Protein AF-A0A3S4HX79-F1 (afdb_monomer_lite)

Sequence (65 aa):
MFADILGLPTLWVPHSYPACGQHGVNEHLLQSVAREGLQIMTRLFWDLGDNGVNVLAQRRQEATR

pLDDT: mean 94.08, std 4.83, range [68.5, 98.19]

Foldseek 3Di:
DCCVVVVDDDDDDDLADDPCQVVHPNRDHDPVSVVVVVVVVVVVVVCCVPCVVVVVVVVVVVVVD

Secondary structure (DSSP, 8-state):
-HHHHHT----------TTS-TTSTT----HHHHHHHHHHHHHHHHHHHHHHHHHHHHHHHHHT-

Radius of gyration: 17.14 Å; chains: 1; bounding box: 37×20×42 Å

Structure (mmCIF, N/CA/C/O backbone):
data_AF-A0A3S4HX79-F1
#
_entry.id   AF-A0A3S4HX79-F1
#
loop_
_atom_site.group_PDB
_atom_site.id
_atom_site.type_symbol
_atom_site.label_atom_id
_atom_site.label_alt_id
_atom_site.label_comp_id
_atom_site.label_asym_id
_atom_site.label_entity_id
_atom_site.label_seq_id
_atom_site.pdbx_PDB_ins_code
_atom_site.Cartn_x
_atom_site.Cartn_y
_atom_site.Cartn_z
_atom_site.occupancy
_atom_site.B_iso_or_equiv
_atom_site.auth_seq_id
_atom_site.auth_comp_id
_atom_site.auth_asym_id
_atom_site.auth_atom_id
_atom_site.pdbx_PDB_model_num
ATOM 1 N N . MET A 1 1 ? 9.149 2.956 12.389 1.00 76.50 1 MET A N 1
ATOM 2 C CA . MET A 1 1 ? 9.303 4.383 12.758 1.00 76.50 1 MET A CA 1
ATOM 3 C C . MET A 1 1 ? 7.959 5.058 13.025 1.00 76.50 1 MET A C 1
ATOM 5 O O . MET A 1 1 ? 7.698 5.332 14.181 1.00 76.50 1 MET A O 1
ATOM 9 N N . PHE A 1 2 ? 7.069 5.297 12.047 1.00 89.50 2 PHE A N 1
ATOM 10 C CA . PHE A 1 2 ? 5.761 5.928 12.346 1.00 89.50 2 PHE A CA 1
ATOM 11 C C . PHE A 1 2 ? 4.846 5.078 13.235 1.00 89.50 2 PHE A C 1
ATOM 13 O O . PHE A 1 2 ? 4.276 5.604 14.185 1.00 89.50 2 PHE A O 1
ATOM 20 N N . ALA A 1 3 ? 4.752 3.773 12.957 1.00 93.69 3 ALA A N 1
ATOM 21 C CA . ALA A 1 3 ? 3.971 2.832 13.761 1.00 93.69 3 ALA A CA 1
ATOM 22 C C . ALA A 1 3 ? 4.346 2.897 15.251 1.00 93.69 3 ALA A C 1
ATOM 24 O O . ALA A 1 3 ? 3.474 2.957 16.111 1.00 93.69 3 ALA A O 1
ATOM 25 N N . ASP A 1 4 ? 5.649 2.957 15.532 1.00 92.31 4 ASP A N 1
ATOM 26 C CA . ASP A 1 4 ? 6.196 2.909 16.888 1.00 92.31 4 ASP A CA 1
ATOM 27 C C . ASP A 1 4 ? 6.012 4.241 17.626 1.00 92.31 4 ASP A C 1
ATOM 29 O O . ASP A 1 4 ? 5.666 4.253 18.801 1.00 92.31 4 ASP A O 1
ATOM 33 N N . ILE A 1 5 ? 6.200 5.370 16.930 1.00 96.56 5 ILE A N 1
ATOM 34 C CA . ILE A 1 5 ? 6.042 6.712 17.51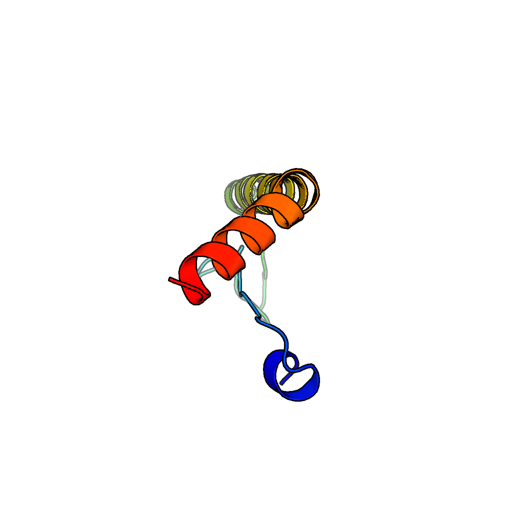5 1.00 96.56 5 ILE A CA 1
ATOM 35 C C . ILE A 1 5 ? 4.572 6.999 17.836 1.00 96.56 5 ILE A C 1
ATOM 37 O O . ILE A 1 5 ? 4.267 7.575 18.877 1.00 96.56 5 ILE A O 1
ATOM 41 N N . LEU A 1 6 ? 3.664 6.633 16.929 1.00 95.00 6 LEU A N 1
ATOM 42 C CA . LEU A 1 6 ? 2.239 6.938 17.067 1.00 95.00 6 LEU A CA 1
ATOM 43 C C . LEU A 1 6 ? 1.475 5.865 17.850 1.00 95.00 6 LEU A C 1
ATOM 45 O O . LEU A 1 6 ? 0.344 6.110 18.261 1.00 95.00 6 LEU A O 1
ATOM 49 N N . GLY A 1 7 ? 2.056 4.676 18.034 1.00 92.81 7 GLY A N 1
ATOM 50 C CA . GLY A 1 7 ? 1.372 3.537 18.648 1.00 92.81 7 GLY A CA 1
ATOM 51 C C . GLY A 1 7 ? 0.139 3.079 17.860 1.00 92.81 7 GLY A C 1
ATOM 52 O O . GLY A 1 7 ? -0.786 2.512 18.438 1.00 92.81 7 GLY A O 1
ATOM 53 N N . LEU A 1 8 ? 0.093 3.358 16.551 1.00 91.75 8 LEU A N 1
ATOM 54 C CA . LEU A 1 8 ? -1.055 3.066 15.694 1.00 91.75 8 LEU A CA 1
ATOM 55 C C . LEU A 1 8 ? -0.799 1.842 14.805 1.00 91.75 8 LEU A C 1
ATOM 57 O O . LEU A 1 8 ? 0.291 1.715 14.231 1.00 91.75 8 LEU A O 1
ATOM 61 N N . PRO A 1 9 ? -1.817 0.980 14.600 1.00 87.50 9 PRO A N 1
ATOM 62 C CA . PRO A 1 9 ? -1.756 -0.071 13.594 1.00 87.50 9 PRO A CA 1
ATOM 63 C C . PRO A 1 9 ? -1.392 0.518 12.229 1.00 87.50 9 PRO A C 1
ATOM 65 O O . PRO A 1 9 ? -2.076 1.404 11.722 1.00 87.50 9 PRO A O 1
ATOM 68 N N . THR A 1 10 ? -0.297 0.036 11.646 1.00 92.75 10 THR A N 1
ATOM 69 C CA . THR A 1 10 ? 0.231 0.534 10.372 1.00 92.75 10 THR A CA 1
ATOM 70 C C . THR A 1 10 ? 0.226 -0.589 9.348 1.00 92.75 10 THR A C 1
ATOM 72 O O . THR A 1 10 ? 0.723 -1.680 9.620 1.00 92.75 10 THR A O 1
ATOM 75 N N . LEU A 1 11 ? -0.314 -0.309 8.163 1.00 91.19 11 LEU A N 1
ATOM 76 C CA . LEU A 1 11 ? -0.342 -1.227 7.028 1.00 91.19 11 LEU A CA 1
ATOM 77 C C . LEU A 1 11 ? 0.483 -0.648 5.876 1.00 91.19 11 LEU A C 1
ATOM 79 O O . LEU A 1 11 ? 0.369 0.535 5.565 1.00 91.19 11 LEU A O 1
ATOM 83 N N . TRP A 1 12 ? 1.278 -1.496 5.226 1.00 92.88 12 TRP A N 1
ATOM 84 C CA . TRP A 1 12 ? 1.973 -1.169 3.982 1.00 92.88 12 TRP A CA 1
ATOM 85 C C . TRP A 1 12 ? 1.252 -1.814 2.802 1.00 92.88 12 TRP A C 1
ATOM 87 O O . TRP A 1 12 ? 1.052 -3.027 2.793 1.00 92.88 12 TRP A O 1
ATOM 97 N N . VAL A 1 13 ? 0.886 -1.008 1.804 1.00 94.50 13 VAL A N 1
ATOM 98 C CA . VAL A 1 13 ? 0.212 -1.473 0.584 1.00 94.50 13 VAL A CA 1
ATOM 99 C C . VAL A 1 13 ? 1.114 -1.156 -0.616 1.00 94.50 13 VAL A C 1
ATOM 101 O O . VAL A 1 13 ? 1.232 0.015 -0.986 1.00 94.50 13 VAL A O 1
ATOM 104 N N . PRO A 1 14 ? 1.825 -2.150 -1.183 1.00 92.69 14 PRO A N 1
ATOM 105 C CA . PRO A 1 14 ? 2.754 -1.909 -2.280 1.00 92.69 14 PRO A CA 1
ATOM 106 C C . PRO A 1 14 ? 2.004 -1.687 -3.598 1.00 92.69 14 PRO A C 1
ATOM 108 O O . PRO A 1 14 ? 1.172 -2.494 -3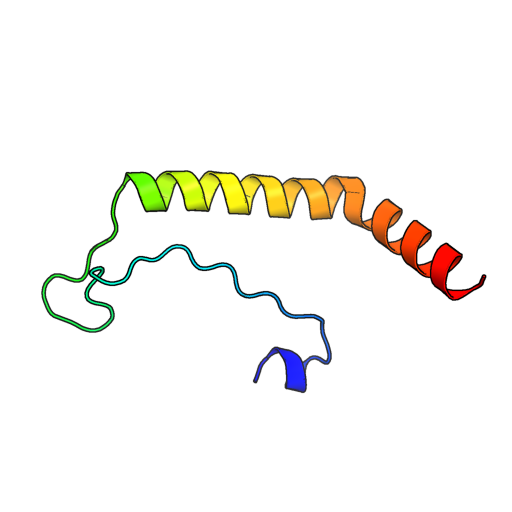.996 1.00 92.69 14 PRO A O 1
ATOM 111 N N . HIS A 1 15 ? 2.368 -0.618 -4.305 1.00 92.62 15 HIS A N 1
ATOM 112 C CA . HIS A 1 15 ? 1.885 -0.305 -5.658 1.00 92.62 15 HIS A CA 1
ATOM 113 C C . HIS A 1 15 ? 3.056 -0.169 -6.640 1.00 92.62 15 HIS A C 1
ATOM 115 O O . HIS A 1 15 ? 3.065 0.685 -7.525 1.00 92.62 15 HIS A O 1
ATOM 121 N N . SER A 1 16 ? 4.091 -0.979 -6.429 1.00 91.81 16 SER A N 1
ATOM 122 C CA . SER A 1 16 ? 5.300 -1.032 -7.245 1.00 91.81 16 SER A CA 1
ATOM 123 C C . SER A 1 16 ? 5.505 -2.444 -7.790 1.00 91.81 16 SER A C 1
ATOM 125 O O . SER A 1 16 ? 4.710 -3.351 -7.545 1.00 91.81 16 SER A O 1
ATOM 127 N N . TYR A 1 17 ? 6.570 -2.632 -8.562 1.00 94.12 17 TYR A N 1
ATOM 128 C CA . TYR A 1 17 ? 6.939 -3.929 -9.114 1.00 94.12 17 TYR A CA 1
ATOM 129 C C . TYR A 1 17 ? 8.473 -4.048 -9.201 1.00 94.12 17 TYR A C 1
ATOM 131 O O . TYR A 1 17 ? 9.153 -3.018 -9.248 1.00 94.12 17 TYR A O 1
ATOM 139 N N . PRO A 1 18 ? 9.052 -5.267 -9.230 1.00 91.94 18 PRO A N 1
ATOM 140 C CA . PRO A 1 18 ? 10.495 -5.469 -9.038 1.00 91.94 18 PRO A CA 1
ATOM 141 C C . PRO A 1 18 ? 11.429 -4.744 -10.023 1.00 91.94 18 PRO A C 1
ATOM 143 O O . PRO A 1 18 ? 12.571 -4.470 -9.674 1.00 91.94 18 PRO A O 1
ATOM 146 N N . ALA A 1 19 ? 10.963 -4.412 -11.231 1.00 94.12 19 ALA A N 1
ATOM 147 C CA . ALA A 1 19 ? 11.766 -3.756 -12.268 1.00 94.12 19 ALA A CA 1
ATOM 148 C C . ALA A 1 19 ? 11.451 -2.257 -12.446 1.00 94.12 19 ALA A C 1
ATOM 150 O O . ALA A 1 19 ? 11.877 -1.655 -13.427 1.00 94.12 19 ALA A O 1
ATOM 151 N N . CYS A 1 20 ? 10.750 -1.635 -11.487 1.00 95.62 20 CYS A N 1
ATOM 152 C CA . CYS A 1 20 ? 10.447 -0.198 -11.525 1.00 95.62 20 CYS A CA 1
ATOM 153 C C . CYS A 1 20 ? 11.689 0.700 -11.521 1.00 95.62 20 CYS A C 1
ATOM 155 O O . CYS A 1 20 ? 11.590 1.860 -11.907 1.00 95.62 20 CYS A O 1
ATOM 157 N N . GLY A 1 21 ? 12.848 0.171 -11.109 1.00 94.75 21 GLY A N 1
ATOM 158 C CA . GLY A 1 21 ? 14.097 0.923 -11.065 1.00 94.75 21 GLY A CA 1
ATOM 159 C C . GLY A 1 21 ? 14.076 2.023 -10.009 1.00 94.75 21 GLY A C 1
ATOM 160 O O . GLY A 1 21 ? 14.607 3.096 -10.263 1.00 94.75 21 GLY A O 1
ATOM 161 N N . GLN A 1 22 ? 13.445 1.779 -8.853 1.00 95.56 22 GLN A N 1
ATOM 162 C CA . GLN A 1 22 ? 13.352 2.764 -7.774 1.00 95.56 22 GLN A CA 1
ATOM 163 C C . GLN A 1 22 ? 14.746 3.289 -7.397 1.00 95.56 22 GLN A C 1
ATOM 165 O O . GLN A 1 22 ? 15.641 2.496 -7.093 1.00 95.56 22 GLN A O 1
ATOM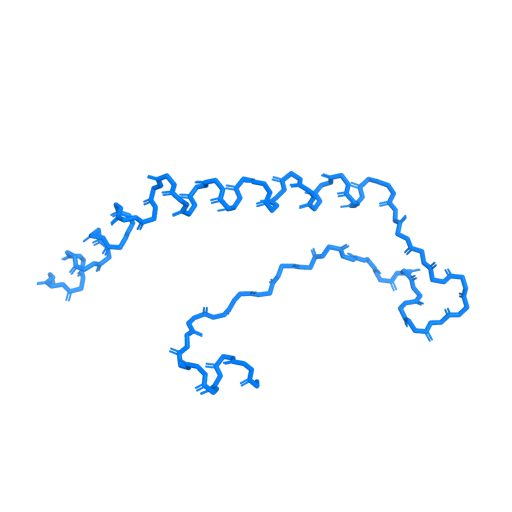 170 N N . HIS A 1 23 ? 14.918 4.615 -7.404 1.00 95.75 23 HIS A N 1
ATOM 171 C CA . HIS A 1 23 ? 16.204 5.299 -7.201 1.00 95.75 23 HIS A CA 1
ATOM 172 C C . HIS A 1 23 ? 17.263 5.049 -8.299 1.00 95.75 23 HIS A C 1
ATOM 174 O O . HIS A 1 23 ? 18.452 5.281 -8.072 1.00 95.75 23 HIS A O 1
ATOM 180 N N . GLY A 1 24 ? 16.857 4.588 -9.485 1.00 96.56 24 GLY A N 1
ATOM 181 C CA . GLY A 1 24 ? 17.728 4.285 -10.623 1.00 96.56 24 GLY A CA 1
ATOM 182 C C . GLY A 1 24 ? 17.417 5.103 -11.883 1.00 96.56 24 GLY A C 1
ATOM 183 O O . GLY A 1 24 ? 16.458 5.868 -11.953 1.00 96.56 24 GLY A O 1
ATOM 184 N N . VAL A 1 25 ? 18.251 4.938 -12.916 1.00 95.50 25 VAL A N 1
ATOM 185 C CA . VAL A 1 25 ? 18.001 5.531 -14.243 1.00 95.50 25 VAL A CA 1
ATOM 186 C C . VAL A 1 25 ? 16.776 4.866 -14.874 1.00 95.50 25 VAL A C 1
ATOM 188 O O . VAL A 1 25 ? 16.625 3.650 -14.787 1.00 95.50 25 VAL A O 1
ATOM 191 N N . ASN A 1 26 ? 15.937 5.655 -15.554 1.00 96.88 26 ASN A N 1
ATOM 192 C CA . ASN A 1 26 ? 14.667 5.207 -16.139 1.00 96.88 26 ASN A CA 1
ATOM 193 C C . ASN A 1 26 ? 13.707 4.590 -15.106 1.00 96.88 26 ASN A C 1
ATOM 195 O O . ASN A 1 26 ? 13.016 3.612 -15.400 1.00 96.88 26 ASN A O 1
ATOM 199 N N . GLU A 1 27 ? 13.649 5.165 -13.903 1.00 98.12 27 GLU A N 1
ATOM 200 C CA . GLU A 1 27 ? 12.587 4.862 -12.946 1.00 98.12 27 GLU A CA 1
ATOM 201 C C . GLU A 1 27 ? 11.214 5.071 -13.603 1.00 98.12 27 GLU A C 1
ATOM 203 O O . GLU A 1 27 ? 10.954 6.100 -14.234 1.00 98.12 27 GLU A O 1
ATOM 208 N N . HIS A 1 28 ? 10.344 4.068 -13.506 1.00 97.06 28 HIS A N 1
ATOM 209 C CA . HIS A 1 28 ? 9.049 4.093 -14.177 1.00 97.06 28 HIS A CA 1
ATOM 210 C C . HIS A 1 28 ? 8.004 3.234 -13.468 1.00 97.06 28 HIS A C 1
ATOM 212 O O . HIS A 1 28 ? 8.305 2.306 -12.716 1.00 97.06 28 HIS A O 1
ATOM 218 N N . LEU A 1 29 ? 6.741 3.524 -13.772 1.00 96.69 29 LEU A N 1
ATOM 219 C CA . LEU A 1 29 ? 5.574 2.820 -13.259 1.00 96.69 29 LEU A CA 1
ATOM 220 C C . LEU A 1 29 ? 4.739 2.285 -14.422 1.00 96.69 29 LEU A C 1
ATOM 222 O O . LEU A 1 29 ? 4.444 3.008 -15.376 1.00 96.69 29 LEU A O 1
ATOM 226 N N . LEU A 1 30 ? 4.323 1.022 -14.334 1.00 97.31 30 LEU A N 1
ATOM 227 C CA . LEU A 1 30 ? 3.392 0.446 -15.299 1.00 97.31 30 LEU A CA 1
ATOM 228 C C . LEU A 1 30 ? 2.008 1.075 -15.120 1.00 97.31 30 LEU A C 1
ATOM 230 O O . LEU A 1 30 ? 1.474 1.114 -14.012 1.00 97.31 30 LEU A O 1
ATOM 234 N N . GLN A 1 31 ? 1.385 1.505 -16.219 1.00 97.62 31 GLN A N 1
ATOM 235 C CA . GLN A 1 31 ? 0.038 2.090 -16.180 1.00 97.62 31 GLN A CA 1
ATOM 236 C C . GLN A 1 31 ? -1.004 1.1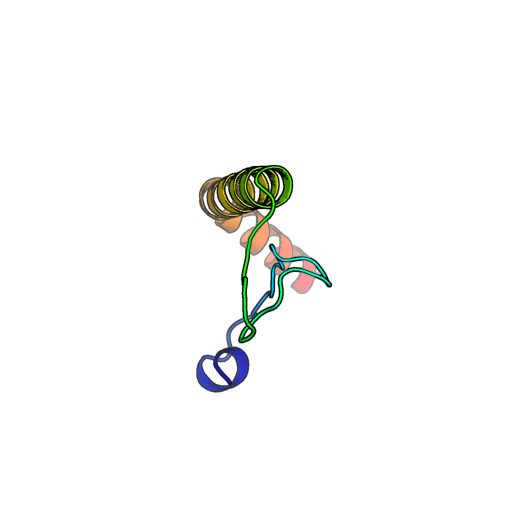31 -15.581 1.00 97.62 31 GLN A C 1
ATOM 238 O O . GLN A 1 31 ? -1.935 1.573 -14.909 1.00 97.62 31 GLN A O 1
ATOM 243 N N . SER A 1 32 ? -0.852 -0.178 -15.805 1.00 97.69 32 SER A N 1
ATOM 244 C CA . SER A 1 32 ? -1.706 -1.208 -15.208 1.00 97.69 32 SER A CA 1
ATOM 245 C C . SER A 1 32 ? -1.590 -1.235 -13.683 1.00 97.69 32 SER A C 1
ATOM 247 O O . SER A 1 32 ? -2.610 -1.197 -13.004 1.00 97.69 32 SER A O 1
ATOM 249 N N . VAL A 1 33 ? -0.363 -1.209 -13.153 1.00 96.75 33 VAL A N 1
ATOM 250 C CA . VAL A 1 33 ? -0.095 -1.185 -11.705 1.00 96.75 33 VAL A CA 1
ATOM 251 C C . VAL A 1 33 ? -0.620 0.108 -11.080 1.00 96.75 33 VAL A C 1
ATOM 253 O O . VAL A 1 33 ? -1.255 0.069 -10.030 1.00 96.75 33 VAL A O 1
ATOM 256 N N . ALA A 1 34 ? -0.436 1.252 -11.747 1.00 97.12 34 ALA A N 1
ATOM 257 C CA . ALA A 1 34 ? -0.992 2.526 -11.287 1.00 97.12 34 ALA A CA 1
ATOM 258 C C . ALA A 1 34 ? -2.527 2.480 -11.179 1.00 97.12 34 ALA A C 1
ATOM 260 O O . ALA A 1 34 ? -3.106 2.950 -10.199 1.00 97.12 34 ALA A O 1
ATOM 261 N N . ARG A 1 35 ? -3.193 1.892 -12.182 1.00 98.19 35 ARG A N 1
ATOM 262 C CA . ARG A 1 35 ? -4.654 1.747 -12.213 1.00 98.19 35 ARG A CA 1
ATOM 263 C C . ARG A 1 35 ? -5.160 0.844 -11.094 1.00 98.19 35 ARG A C 1
ATOM 265 O O . ARG A 1 35 ? -6.122 1.210 -10.424 1.00 98.19 35 ARG A O 1
ATOM 272 N N . GLU A 1 36 ? -4.525 -0.305 -10.903 1.00 97.81 36 GLU A N 1
ATOM 273 C CA . GLU A 1 36 ? -4.885 -1.246 -9.843 1.00 97.81 36 GLU A CA 1
ATOM 274 C C . GLU A 1 36 ? -4.679 -0.619 -8.461 1.00 97.81 36 GLU A C 1
ATOM 276 O O . GLU A 1 36 ? -5.582 -0.651 -7.627 1.00 97.81 36 GLU A O 1
ATOM 281 N N . GLY A 1 37 ? -3.545 0.053 -8.245 1.00 97.44 37 GLY A N 1
ATOM 282 C CA . GLY A 1 37 ? -3.279 0.741 -6.986 1.00 97.44 37 GLY A CA 1
ATOM 283 C C . GLY A 1 37 ? -4.299 1.830 -6.671 1.00 97.44 37 GLY A C 1
ATOM 284 O O . GLY A 1 37 ? -4.754 1.941 -5.533 1.00 97.44 37 GLY A O 1
ATOM 285 N N . LEU A 1 38 ? -4.744 2.580 -7.684 1.00 97.94 38 LEU A N 1
ATOM 286 C CA . LEU A 1 38 ? -5.825 3.545 -7.500 1.00 97.94 38 LEU A CA 1
ATOM 287 C C . LEU A 1 38 ? -7.121 2.855 -7.059 1.00 97.94 38 LEU A C 1
ATOM 289 O O . LEU A 1 38 ? -7.741 3.294 -6.097 1.00 97.94 38 LEU A O 1
ATOM 293 N N . GLN A 1 39 ? -7.510 1.758 -7.712 1.00 98.19 39 GLN A N 1
ATOM 294 C CA . GLN A 1 39 ? -8.720 1.009 -7.356 1.00 98.19 39 GLN A CA 1
ATOM 295 C C . GLN A 1 39 ? -8.659 0.462 -5.924 1.00 98.19 39 GLN A C 1
ATOM 297 O O . GLN A 1 39 ? -9.630 0.607 -5.175 1.00 98.19 39 GLN A O 1
ATOM 302 N N . ILE A 1 40 ? -7.517 -0.113 -5.532 1.00 97.75 40 ILE A N 1
ATOM 303 C CA . ILE A 1 40 ? -7.282 -0.633 -4.179 1.00 97.75 40 ILE A CA 1
ATOM 304 C C . ILE A 1 40 ? -7.430 0.488 -3.155 1.00 97.75 40 ILE A C 1
ATOM 306 O O . ILE A 1 40 ? -8.225 0.366 -2.221 1.00 97.75 40 ILE A O 1
ATOM 310 N N . MET A 1 41 ? -6.711 1.597 -3.337 1.00 98.19 41 MET A N 1
ATOM 311 C CA . MET A 1 41 ? -6.719 2.684 -2.361 1.00 98.19 41 MET A CA 1
ATOM 312 C C . MET A 1 41 ? -8.075 3.385 -2.295 1.00 98.19 41 MET A C 1
ATOM 314 O O . MET A 1 41 ? -8.544 3.679 -1.197 1.00 98.19 41 MET A O 1
ATOM 318 N N . THR A 1 42 ? -8.748 3.594 -3.432 1.00 98.19 42 THR A N 1
ATOM 319 C CA . THR A 1 42 ? -10.114 4.136 -3.459 1.00 98.19 42 THR A CA 1
ATOM 320 C C . THR A 1 42 ? -11.056 3.275 -2.629 1.00 98.19 42 THR A C 1
ATOM 322 O O . THR A 1 42 ? -11.779 3.805 -1.785 1.00 98.19 42 THR A O 1
ATOM 325 N N . ARG A 1 43 ? -11.036 1.952 -2.828 1.00 97.38 43 ARG A N 1
ATOM 326 C CA . ARG A 1 43 ? -11.925 1.057 -2.088 1.00 97.38 43 ARG A CA 1
ATOM 327 C C . ARG A 1 43 ? -11.561 0.977 -0.609 1.00 97.38 43 ARG A C 1
ATOM 329 O O . ARG A 1 43 ? -12.456 1.017 0.226 1.00 97.38 43 ARG A O 1
ATOM 336 N N . LEU A 1 44 ? -10.270 0.908 -0.288 1.00 96.19 44 LEU A N 1
ATOM 337 C CA . LEU A 1 44 ? -9.792 0.860 1.090 1.00 96.19 44 LEU A CA 1
ATOM 338 C C . LEU A 1 44 ? -10.245 2.096 1.874 1.00 96.19 44 LEU A C 1
ATOM 340 O O . LEU A 1 44 ? -10.807 1.959 2.958 1.00 96.19 44 LEU A O 1
ATOM 344 N N . PHE A 1 45 ? -10.044 3.296 1.325 1.00 96.50 45 PHE A N 1
ATOM 345 C CA . PHE A 1 45 ? -10.478 4.523 1.992 1.00 96.50 45 PHE A CA 1
ATOM 346 C C . PHE A 1 45 ? -11.999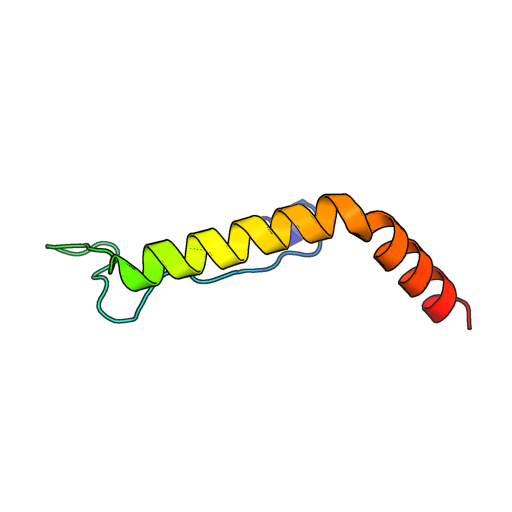 4.616 2.108 1.00 96.50 45 PHE A C 1
ATOM 348 O O . PHE A 1 45 ? -12.493 5.020 3.161 1.00 96.50 45 PHE A O 1
ATOM 355 N N . TRP A 1 46 ? -12.732 4.214 1.066 1.00 97.44 46 TRP A N 1
ATOM 356 C CA . TRP A 1 46 ? -14.192 4.186 1.102 1.00 97.44 46 TRP A CA 1
ATOM 357 C C . TRP A 1 46 ? -14.712 3.265 2.210 1.00 97.44 46 TRP A C 1
ATOM 359 O O . TRP A 1 46 ? -15.462 3.711 3.075 1.00 97.44 46 TRP A O 1
ATOM 369 N N . ASP A 1 47 ? -14.264 2.009 2.241 1.00 95.94 47 ASP A N 1
ATOM 370 C CA . ASP A 1 47 ? -14.744 1.016 3.207 1.00 95.94 47 ASP A CA 1
ATOM 371 C C . ASP A 1 47 ? -14.368 1.387 4.646 1.00 95.94 47 ASP A C 1
ATOM 373 O O . ASP A 1 47 ? -15.166 1.184 5.563 1.00 95.94 47 ASP A O 1
ATOM 377 N N . LEU A 1 48 ? -13.181 1.966 4.859 1.00 94.19 48 LEU A N 1
ATOM 378 C CA . LEU A 1 48 ? -12.777 2.453 6.179 1.00 94.19 48 LEU A CA 1
ATOM 379 C C . LEU A 1 48 ? -13.651 3.620 6.656 1.00 94.19 48 LEU A C 1
ATOM 381 O O . LEU A 1 48 ? -13.978 3.674 7.841 1.00 94.19 48 LEU A O 1
ATOM 385 N N . GLY A 1 49 ? -14.036 4.531 5.761 1.00 95.75 49 GLY A N 1
ATOM 386 C CA . GLY A 1 49 ? -14.914 5.653 6.095 1.00 95.75 49 GLY A CA 1
ATOM 387 C C . GLY A 1 49 ? -16.361 5.228 6.348 1.00 95.75 49 GLY A C 1
ATOM 388 O O . GLY A 1 49 ? -16.960 5.655 7.331 1.00 95.75 49 GLY A O 1
ATOM 389 N N . ASP A 1 50 ? -16.900 4.368 5.485 1.00 97.69 50 ASP A N 1
ATOM 390 C CA . ASP A 1 50 ? -18.308 3.958 5.500 1.00 97.69 50 ASP A CA 1
ATOM 391 C C . ASP A 1 50 ? -18.596 2.897 6.576 1.00 97.69 50 ASP A C 1
ATOM 393 O O . ASP A 1 50 ? -19.577 2.979 7.313 1.00 97.69 50 ASP A O 1
ATOM 397 N N . ASN A 1 51 ? -17.700 1.915 6.729 1.00 96.06 51 ASN A N 1
ATOM 398 C CA . ASN A 1 51 ? -17.929 0.737 7.574 1.00 96.06 51 ASN A CA 1
ATOM 399 C C . ASN A 1 51 ? -16.967 0.618 8.764 1.00 96.06 51 ASN A C 1
ATOM 401 O O . ASN A 1 51 ? -17.148 -0.262 9.611 1.00 96.06 51 ASN A O 1
ATOM 405 N N . GLY A 1 52 ? -15.968 1.498 8.888 1.00 94.19 52 GLY A N 1
ATOM 406 C CA . GLY A 1 52 ? -14.935 1.391 9.924 1.00 94.19 52 GLY A CA 1
ATOM 407 C C . GLY A 1 52 ? -15.482 1.371 11.355 1.00 94.19 52 GLY A C 1
ATOM 408 O O . GLY A 1 52 ? -15.022 0.582 12.182 1.00 94.19 52 GLY A O 1
ATOM 409 N N . VAL A 1 53 ? -16.512 2.172 11.650 1.00 95.12 53 VAL A N 1
ATOM 410 C CA . VAL A 1 53 ? -17.145 2.207 12.984 1.00 95.12 53 VAL A CA 1
ATOM 411 C C . VAL A 1 53 ? -17.800 0.8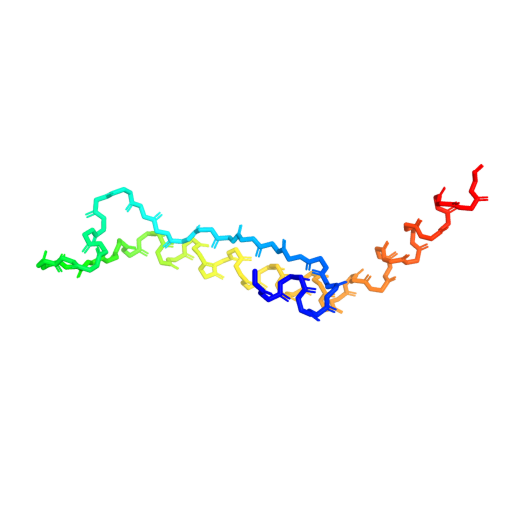68 13.328 1.00 95.12 53 VAL A C 1
ATOM 413 O O . VAL A 1 53 ? -17.644 0.377 14.448 1.00 95.12 53 VAL A O 1
ATOM 416 N N . ASN A 1 54 ? -18.472 0.245 12.357 1.00 96.44 54 ASN A N 1
ATOM 417 C CA . ASN A 1 54 ? -19.122 -1.053 12.536 1.00 96.44 54 ASN A CA 1
ATOM 418 C C . ASN A 1 54 ? -18.083 -2.152 12.796 1.00 96.44 54 ASN A C 1
ATOM 420 O O . ASN A 1 54 ? -18.237 -2.942 13.728 1.00 96.44 54 ASN A O 1
ATOM 424 N N . VAL A 1 55 ? -16.977 -2.143 12.043 1.00 92.12 55 VAL A N 1
ATOM 425 C CA . VAL A 1 55 ? -15.859 -3.081 12.237 1.00 92.12 55 VAL A CA 1
ATOM 426 C C . VAL A 1 55 ? -15.245 -2.935 13.634 1.00 92.12 55 VAL A C 1
ATOM 428 O O . VAL A 1 55 ? -14.980 -3.934 14.304 1.00 92.12 55 VAL A O 1
ATOM 431 N N . LEU A 1 56 ? -15.043 -1.703 14.114 1.00 91.75 56 LEU A N 1
ATOM 432 C CA . LEU A 1 56 ? -14.523 -1.461 15.464 1.00 91.75 56 LEU A CA 1
ATOM 433 C C . LEU A 1 56 ? -15.491 -1.936 16.554 1.00 91.75 56 LEU A C 1
ATOM 435 O O . LEU A 1 56 ? -15.052 -2.528 17.544 1.00 91.75 56 LEU A O 1
ATOM 439 N N . ALA A 1 57 ? -16.792 -1.692 16.385 1.00 94.56 57 ALA A N 1
ATOM 440 C CA . ALA A 1 57 ? -17.813 -2.151 17.320 1.00 94.56 57 ALA A CA 1
ATOM 441 C C . ALA A 1 57 ? -17.839 -3.684 17.414 1.00 94.56 57 ALA A C 1
ATOM 443 O O . ALA A 1 57 ? -17.824 -4.224 18.521 1.00 94.56 57 ALA A O 1
ATOM 444 N N . GLN A 1 58 ? -17.784 -4.374 16.271 1.00 94.75 58 GLN A N 1
ATOM 445 C CA . GLN A 1 58 ? -17.730 -5.834 16.217 1.00 94.75 58 GLN A CA 1
ATOM 446 C C . GLN A 1 58 ? -16.495 -6.383 16.946 1.00 94.75 58 GLN A C 1
ATOM 448 O O . GLN A 1 58 ? -16.629 -7.236 17.822 1.00 94.75 58 GLN A O 1
ATOM 453 N N . ARG A 1 59 ? -15.298 -5.845 16.667 1.00 91.25 59 ARG A N 1
ATOM 454 C CA . ARG A 1 59 ? -14.057 -6.300 17.323 1.00 91.25 59 ARG A CA 1
ATOM 455 C C . ARG A 1 59 ? -14.085 -6.129 18.841 1.00 91.25 59 ARG A C 1
ATOM 457 O O . ARG A 1 59 ? -13.552 -6.964 19.564 1.00 91.25 59 ARG A O 1
ATOM 464 N N . ARG A 1 60 ? -14.710 -5.059 19.344 1.00 94.12 60 ARG A N 1
ATOM 465 C CA . ARG A 1 60 ? -14.880 -4.850 20.793 1.00 94.12 60 ARG A CA 1
ATOM 466 C C . ARG A 1 60 ? -15.813 -5.889 21.409 1.00 94.12 60 ARG A C 1
ATOM 468 O O . ARG A 1 60 ? -15.508 -6.406 22.477 1.00 94.12 60 ARG A O 1
ATOM 475 N N . GLN A 1 61 ? -16.918 -6.213 20.739 1.00 93.69 61 GLN A N 1
ATOM 476 C CA . GLN A 1 61 ? -17.841 -7.253 21.203 1.00 93.69 61 GLN A CA 1
ATOM 477 C C . GLN A 1 61 ? -17.165 -8.626 21.258 1.00 93.69 61 GLN A C 1
ATOM 479 O O . GLN A 1 61 ? -17.350 -9.348 22.233 1.00 93.69 61 GLN A O 1
ATOM 484 N N . GLU A 1 62 ? -16.357 -8.964 20.252 1.00 92.75 62 GLU A N 1
ATOM 485 C CA . GLU A 1 62 ? -15.575 -10.207 20.220 1.00 92.75 62 GLU A CA 1
ATOM 486 C C . GLU A 1 62 ? -14.552 -10.273 21.359 1.00 92.75 62 GLU A C 1
ATOM 488 O O . GLU A 1 62 ? -14.437 -11.306 22.001 1.00 92.75 62 GLU A O 1
ATOM 493 N N . ALA A 1 63 ? -13.869 -9.168 21.670 1.00 85.81 63 ALA A N 1
ATOM 494 C CA . ALA A 1 63 ? -12.886 -9.112 22.755 1.00 85.81 63 ALA A CA 1
ATOM 495 C C . ALA A 1 63 ? -13.491 -9.191 24.172 1.00 85.81 63 ALA A C 1
ATOM 497 O O . ALA A 1 63 ? -12.750 -9.352 25.138 1.00 85.81 63 ALA A O 1
ATOM 498 N N . THR A 1 64 ? -14.813 -9.027 24.308 1.00 85.88 64 THR A N 1
ATOM 499 C CA . THR A 1 64 ? -15.521 -9.078 25.604 1.00 85.88 64 THR A CA 1
ATOM 500 C C . THR A 1 64 ? -16.230 -10.422 25.834 1.00 85.88 64 THR A C 1
ATOM 502 O O . THR A 1 64 ? -16.844 -10.614 26.884 1.00 85.88 64 THR A O 1
ATOM 505 N N . ARG A 1 65 ? -16.191 -11.327 24.851 1.00 68.50 65 ARG A N 1
ATOM 506 C CA . ARG A 1 65 ? -16.675 -12.710 24.957 1.00 68.50 65 ARG A CA 1
ATOM 507 C C . ARG A 1 65 ? -15.534 -13.635 25.353 1.00 68.50 65 ARG A C 1
ATOM 509 O O . ARG A 1 65 ? -15.828 -14.588 26.102 1.00 68.50 65 ARG A O 1
#

Organism: Serratia rubidaea (NCBI:txid61652)